Protein AF-A0A4V3M8E1-F1 (afdb_monomer_lite)

pLDDT: mean 87.23, std 12.19, range [49.19, 97.94]

Foldseek 3Di:
DEPPDPCPVVCCVVCVPDDDDYAPDPLRQQVCCQVVVDVDDDDDLQVNQCCCVVVVDPPDAAQDDDPTDDDDDDDDDPPVPVVVNVVVVVVVVPQDPVNVVVVCVVRGDDGDHDVVNVPPDDPVRVVVVVDPDPDD

Secondary structure (DSSP, 8-state):
-BTT-TTHHHHHHH-TTSPPP-BSSHHHHHHHHHTTS-S---S-HHHHHHHHHHTT--S--B----SSPPP-------GGGHHHHHHHHHHHHHS-HHHHHHHHHHH-PPP-B-HHHHT---HHHHHHHTS-----

Structure (mmCIF, N/CA/C/O backbone):
data_AF-A0A4V3M8E1-F1
#
_entry.id   AF-A0A4V3M8E1-F1
#
loop_
_atom_site.group_PDB
_atom_site.id
_atom_site.type_symbol
_atom_site.label_atom_id
_atom_site.label_alt_id
_atom_site.label_comp_id
_atom_site.label_asym_id
_atom_site.label_entity_id
_atom_site.label_seq_id
_atom_site.pdbx_PDB_ins_code
_atom_site.Cartn_x
_atom_site.Cartn_y
_atom_site.Cartn_z
_atom_site.occupancy
_atom_site.B_iso_or_equiv
_atom_site.auth_seq_id
_atom_site.auth_comp_id
_atom_site.auth_asym_id
_atom_site.auth_atom_id
_atom_site.pdbx_PDB_model_num
ATOM 1 N N . ILE A 1 1 ? -1.398 -0.425 -13.153 1.00 81.94 1 ILE A N 1
ATOM 2 C CA . ILE A 1 1 ? -2.249 -0.176 -11.968 1.00 81.94 1 ILE A CA 1
ATOM 3 C C . ILE A 1 1 ? -2.909 -1.482 -11.572 1.00 81.94 1 ILE A C 1
ATOM 5 O O . ILE A 1 1 ? -3.144 -2.314 -12.441 1.00 81.94 1 ILE A O 1
ATOM 9 N N . GLU A 1 2 ? -3.173 -1.673 -10.290 1.00 84.38 2 GLU A N 1
ATOM 10 C CA . GLU A 1 2 ? -3.976 -2.805 -9.826 1.00 84.38 2 GLU A CA 1
ATOM 11 C C . GLU A 1 2 ? -5.457 -2.585 -10.137 1.00 84.38 2 GLU A C 1
ATOM 13 O O . GLU A 1 2 ? -5.939 -1.447 -10.170 1.00 84.38 2 GLU A O 1
ATOM 18 N N . GLN A 1 3 ? -6.162 -3.680 -10.397 1.00 80.25 3 GLN A N 1
ATOM 19 C CA . GLN A 1 3 ? -7.601 -3.696 -10.575 1.00 80.25 3 GLN A CA 1
ATOM 20 C C . GLN A 1 3 ? -8.277 -3.205 -9.293 1.00 80.25 3 GLN A C 1
ATOM 22 O O . GLN A 1 3 ? -7.865 -3.554 -8.192 1.00 80.25 3 GLN A O 1
ATOM 27 N N . ASP A 1 4 ? -9.280 -2.339 -9.452 1.00 74.31 4 ASP A N 1
ATOM 28 C CA . ASP A 1 4 ? -10.062 -1.742 -8.359 1.00 74.31 4 ASP A CA 1
ATOM 29 C C . ASP A 1 4 ? -9.249 -0.962 -7.312 1.00 74.31 4 ASP A C 1
ATOM 31 O O . ASP A 1 4 ? -9.774 -0.526 -6.286 1.00 74.31 4 ASP A O 1
ATOM 35 N N . PHE A 1 5 ? -7.973 -0.698 -7.595 1.00 73.06 5 PHE A N 1
ATOM 36 C CA . PHE A 1 5 ? -7.132 0.080 -6.709 1.00 73.06 5 PHE A CA 1
ATOM 37 C C . PHE A 1 5 ? -7.465 1.570 -6.812 1.00 73.06 5 PHE A C 1
ATOM 39 O O . PHE A 1 5 ? -7.579 2.144 -7.903 1.00 73.06 5 PHE A O 1
ATOM 46 N N . LEU A 1 6 ? -7.599 2.207 -5.645 1.00 70.69 6 LEU A N 1
ATOM 47 C CA . LEU A 1 6 ? -8.139 3.562 -5.473 1.00 70.69 6 LEU A CA 1
ATOM 48 C C . LEU A 1 6 ? -7.414 4.630 -6.308 1.00 70.69 6 LEU A C 1
ATOM 50 O O . LEU A 1 6 ? -7.994 5.667 -6.638 1.00 70.69 6 LEU A O 1
ATOM 54 N N . THR A 1 7 ? -6.158 4.385 -6.685 1.00 75.81 7 THR A N 1
ATOM 55 C CA . THR A 1 7 ? -5.327 5.355 -7.404 1.00 75.81 7 THR A CA 1
ATOM 56 C C . THR A 1 7 ? -5.586 5.401 -8.909 1.00 75.81 7 THR A C 1
ATOM 58 O O . THR A 1 7 ? -5.143 6.346 -9.555 1.00 75.81 7 THR A O 1
ATOM 61 N N . GLY A 1 8 ? -6.333 4.461 -9.502 1.00 82.19 8 GLY A N 1
ATOM 62 C CA . GLY A 1 8 ? -6.551 4.402 -10.957 1.00 82.19 8 GLY A CA 1
ATOM 63 C C . GLY A 1 8 ? -6.989 5.738 -11.594 1.00 82.19 8 GLY A C 1
ATOM 64 O O . GLY A 1 8 ? -6.320 6.220 -12.519 1.00 82.19 8 GLY A O 1
ATOM 65 N N . PRO A 1 9 ? -8.063 6.388 -11.099 1.00 85.75 9 PRO A N 1
ATOM 66 C CA . PRO A 1 9 ? -8.482 7.712 -11.565 1.00 85.75 9 PRO A CA 1
ATOM 67 C C . PRO A 1 9 ? -7.432 8.809 -11.339 1.00 85.75 9 PRO A C 1
ATOM 69 O O . PRO A 1 9 ? -7.222 9.645 -12.218 1.00 85.75 9 PRO A O 1
ATOM 72 N N . GLN A 1 10 ? -6.737 8.791 -10.198 1.00 86.44 10 GLN A N 1
ATOM 73 C CA . GLN A 1 10 ? -5.710 9.783 -9.858 1.00 86.44 10 GLN A CA 1
ATOM 74 C C . GLN A 1 10 ? -4.493 9.668 -10.784 1.00 86.44 10 GLN A C 1
ATOM 76 O O . GLN A 1 10 ? -3.998 10.673 -11.288 1.00 86.44 10 GLN A O 1
ATOM 81 N N . VAL A 1 11 ? -4.062 8.440 -11.085 1.00 88.12 11 VAL A N 1
ATOM 82 C CA . VAL A 1 11 ? -2.989 8.156 -12.044 1.00 88.12 11 VAL A CA 1
ATOM 83 C C . VAL A 1 11 ? -3.384 8.641 -13.441 1.00 88.12 11 VAL A C 1
ATOM 85 O O . VAL A 1 11 ? -2.553 9.247 -14.113 1.00 88.12 11 VAL A O 1
ATOM 88 N N . ARG A 1 12 ? -4.641 8.439 -13.880 1.00 88.31 12 ARG A N 1
ATOM 89 C CA . ARG A 1 12 ? -5.117 8.950 -15.187 1.00 88.31 12 ARG A CA 1
ATOM 90 C C . ARG A 1 12 ? -5.061 10.468 -15.254 1.00 88.31 12 ARG A C 1
ATOM 92 O O . ARG A 1 12 ? -4.569 11.012 -16.235 1.00 88.31 12 ARG A O 1
ATOM 99 N N . ALA A 1 13 ? -5.546 11.137 -14.212 1.00 89.69 13 ALA A N 1
ATOM 100 C CA . ALA A 1 13 ? -5.532 12.593 -14.145 1.00 89.69 13 ALA A CA 1
ATOM 101 C C . ALA A 1 13 ? -4.098 13.147 -14.127 1.00 89.69 13 ALA A C 1
ATOM 103 O O . ALA A 1 13 ? -3.803 14.136 -14.794 1.00 89.69 13 ALA A O 1
ATOM 104 N N . ARG A 1 14 ? -3.189 12.492 -13.394 1.00 89.06 14 ARG A N 1
ATOM 105 C CA . ARG A 1 14 ? -1.800 12.938 -13.235 1.00 89.06 14 ARG A CA 1
ATOM 106 C C . ARG A 1 14 ? -0.920 12.649 -14.452 1.00 89.06 14 ARG A C 1
ATOM 108 O O . ARG A 1 14 ? -0.029 13.448 -14.758 1.00 89.06 14 ARG A O 1
ATOM 115 N N . PHE A 1 15 ? -1.154 11.526 -15.128 1.00 89.81 15 PHE A N 1
ATOM 116 C CA . PHE A 1 15 ? -0.383 11.051 -16.278 1.00 89.81 15 PHE A CA 1
ATOM 117 C C . PHE A 1 15 ? -1.309 10.726 -17.462 1.00 89.81 15 PHE A C 1
ATOM 119 O O . PHE A 1 15 ? -1.397 9.572 -17.881 1.00 89.81 15 PHE A O 1
ATOM 126 N N . PRO A 1 16 ? -1.978 11.727 -18.061 1.00 91.81 16 PRO A N 1
ATOM 127 C CA . PRO A 1 16 ? -2.994 11.496 -19.093 1.00 91.81 16 PRO A CA 1
ATOM 128 C C . PRO A 1 16 ? -2.433 10.894 -20.389 1.00 91.81 16 PRO A C 1
ATOM 130 O O . PRO A 1 16 ? -3.176 10.324 -21.180 1.00 91.81 16 PRO A O 1
ATOM 133 N N . ARG A 1 17 ? -1.117 11.014 -20.614 1.00 93.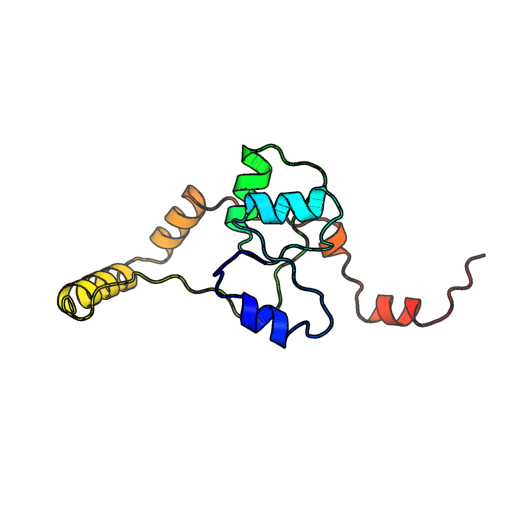31 17 ARG A N 1
ATOM 134 C CA . ARG A 1 17 ? -0.418 10.419 -21.764 1.00 93.31 17 ARG A CA 1
ATOM 135 C C . ARG A 1 17 ? 0.096 9.001 -21.502 1.00 93.31 17 ARG A C 1
ATOM 137 O O . ARG A 1 17 ? 0.575 8.363 -22.432 1.00 93.31 17 ARG A O 1
ATOM 144 N N . ALA A 1 18 ? 0.047 8.519 -20.259 1.00 91.19 18 ALA A N 1
ATOM 145 C CA . ALA A 1 18 ? 0.498 7.173 -19.934 1.00 91.19 18 ALA A CA 1
ATOM 146 C C . ALA A 1 18 ? -0.566 6.148 -20.341 1.00 91.19 18 ALA A C 1
ATOM 148 O O . ALA A 1 18 ? -1.748 6.292 -20.020 1.00 91.19 18 ALA A O 1
ATOM 149 N N . ARG A 1 19 ? -0.140 5.075 -21.009 1.00 92.06 19 ARG A N 1
ATOM 150 C CA . ARG A 1 19 ? -1.006 3.928 -21.291 1.00 92.06 19 ARG A CA 1
ATOM 151 C C . ARG A 1 19 ? -1.152 3.095 -20.021 1.00 92.06 19 ARG A C 1
ATOM 153 O O . ARG A 1 19 ? -0.166 2.599 -19.486 1.00 92.06 19 ARG A O 1
ATOM 160 N N . GLN A 1 20 ? -2.380 2.932 -19.539 1.00 89.81 20 GLN A N 1
ATOM 161 C CA . GLN A 1 20 ? -2.634 2.153 -18.330 1.00 89.81 20 GLN A CA 1
ATOM 162 C C . GLN A 1 20 ? -2.806 0.672 -18.650 1.00 89.81 20 GLN A C 1
ATOM 164 O O . GLN A 1 20 ? -3.672 0.295 -19.436 1.00 89.81 20 GLN A O 1
ATOM 169 N N . LEU A 1 21 ? -2.003 -0.158 -17.990 1.00 92.12 21 LEU A N 1
ATOM 170 C CA . LEU A 1 21 ? -2.218 -1.597 -17.891 1.00 92.12 21 LEU A CA 1
ATOM 171 C C . LEU A 1 21 ? -2.854 -1.922 -16.542 1.00 92.12 21 LEU A C 1
ATOM 173 O O . LEU A 1 21 ? -2.449 -1.358 -15.520 1.00 92.12 21 LEU A O 1
ATOM 177 N N . VAL A 1 22 ? -3.844 -2.811 -16.551 1.00 90.88 22 VAL A N 1
ATOM 178 C CA . VAL A 1 22 ? -4.536 -3.289 -15.350 1.00 90.88 22 VAL A CA 1
ATOM 179 C C . VAL A 1 22 ? -4.032 -4.693 -15.030 1.00 90.88 22 VAL A C 1
ATOM 181 O O . VAL A 1 22 ? -4.014 -5.550 -15.909 1.00 90.88 22 VAL A O 1
ATOM 184 N N . ALA A 1 23 ? -3.608 -4.908 -13.789 1.00 92.75 23 ALA A N 1
ATOM 185 C CA . ALA A 1 23 ? -3.208 -6.207 -13.251 1.00 92.75 23 ALA A CA 1
ATOM 186 C C . ALA A 1 23 ? -4.171 -6.629 -12.134 1.00 92.75 23 ALA A C 1
ATOM 188 O O . ALA A 1 23 ? -4.741 -5.762 -11.478 1.00 92.75 23 ALA A O 1
ATOM 189 N N . SER A 1 24 ? -4.337 -7.930 -11.896 1.00 92.69 24 SER A N 1
ATOM 190 C CA . SER A 1 24 ? -5.261 -8.457 -10.877 1.00 92.69 24 SER A CA 1
ATOM 191 C C . SER A 1 24 ? -4.860 -8.124 -9.438 1.00 92.69 24 SER A C 1
ATOM 193 O O . SER A 1 24 ? -5.720 -8.034 -8.571 1.00 92.69 24 SER A O 1
ATOM 195 N N . ASP A 1 25 ? -3.562 -7.958 -9.184 1.00 93.38 25 ASP A N 1
ATOM 196 C CA . ASP A 1 25 ? -2.974 -7.768 -7.857 1.00 93.38 25 ASP A CA 1
ATOM 197 C C . ASP A 1 25 ? -1.560 -7.166 -7.969 1.00 93.38 25 ASP A C 1
ATOM 199 O O . ASP A 1 25 ? -1.002 -7.039 -9.068 1.00 93.38 25 ASP A O 1
ATOM 203 N N . THR A 1 26 ? -0.971 -6.791 -6.827 1.00 94.56 26 THR A N 1
ATOM 204 C CA . THR A 1 26 ? 0.371 -6.194 -6.757 1.00 94.56 26 THR A CA 1
ATOM 205 C C . THR A 1 26 ? 1.449 -7.084 -7.371 1.00 94.56 26 THR A C 1
ATOM 207 O O . THR A 1 26 ? 2.320 -6.583 -8.081 1.00 94.56 26 THR A O 1
ATOM 210 N N . LEU A 1 27 ? 1.409 -8.400 -7.132 1.00 96.19 27 LEU A N 1
ATOM 211 C CA . LEU A 1 27 ? 2.435 -9.318 -7.634 1.00 96.19 27 LEU A CA 1
ATOM 212 C C . LEU A 1 27 ? 2.401 -9.384 -9.164 1.00 96.19 27 LEU A C 1
ATOM 214 O O . LEU A 1 27 ? 3.433 -9.255 -9.818 1.00 96.19 27 LEU A O 1
ATOM 218 N N . SER A 1 28 ? 1.206 -9.503 -9.733 1.00 96.50 28 SER A N 1
ATOM 219 C CA . SER A 1 28 ? 0.978 -9.479 -11.175 1.00 96.50 28 SER A CA 1
ATOM 220 C C . SER A 1 28 ? 1.400 -8.141 -11.786 1.00 96.50 28 SER A C 1
ATOM 222 O O . SER A 1 28 ? 1.989 -8.110 -12.865 1.00 96.50 28 SER A O 1
ATOM 224 N N . ALA A 1 29 ? 1.163 -7.023 -11.090 1.00 95.81 29 ALA A N 1
ATOM 225 C CA . ALA A 1 29 ? 1.603 -5.704 -11.538 1.00 95.81 29 ALA A CA 1
ATOM 226 C C . ALA A 1 29 ? 3.135 -5.567 -11.555 1.00 95.81 29 ALA A C 1
ATOM 228 O O . ALA A 1 29 ? 3.682 -5.015 -12.509 1.00 95.81 29 ALA A O 1
ATOM 229 N N . LEU A 1 30 ? 3.822 -6.090 -10.534 1.00 96.56 30 LEU A N 1
ATOM 230 C CA . LEU A 1 30 ? 5.286 -6.147 -10.488 1.00 96.56 30 LEU A CA 1
ATOM 231 C C . LEU A 1 30 ? 5.840 -7.038 -11.606 1.00 96.56 30 LEU A C 1
ATOM 233 O O . LEU A 1 30 ? 6.804 -6.652 -12.262 1.00 96.56 30 LEU A O 1
ATOM 237 N N . GLN A 1 31 ? 5.202 -8.179 -11.884 1.00 97.12 31 GLN A N 1
ATOM 238 C CA . GLN A 1 31 ? 5.624 -9.076 -12.961 1.00 97.12 31 GLN A CA 1
ATOM 239 C C . GLN A 1 31 ? 5.528 -8.418 -14.342 1.00 97.12 31 GLN A C 1
ATOM 241 O O . GLN A 1 31 ? 6.407 -8.615 -15.171 1.00 97.12 31 GLN A O 1
ATOM 246 N N . LEU A 1 32 ? 4.510 -7.586 -14.593 1.00 96.62 32 LEU A N 1
ATOM 247 C CA . LEU A 1 32 ? 4.429 -6.824 -15.845 1.00 96.62 32 LEU A CA 1
ATOM 248 C C . LEU A 1 32 ? 5.622 -5.879 -16.040 1.00 96.62 32 LEU A C 1
ATOM 250 O O . LEU A 1 32 ? 6.000 -5.639 -17.184 1.00 9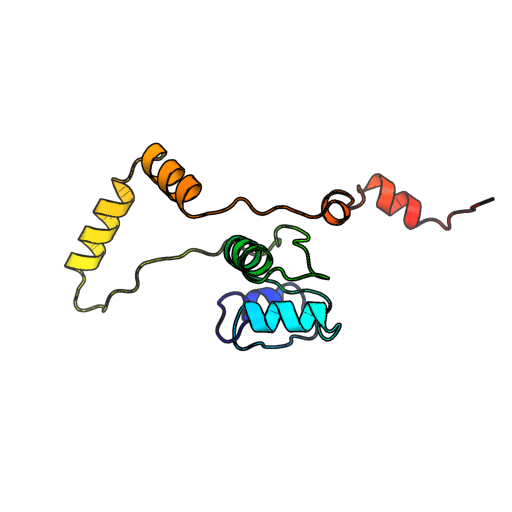6.62 32 LEU A O 1
ATOM 254 N N . VAL A 1 33 ? 6.193 -5.343 -14.957 1.00 96.00 33 VAL A N 1
ATOM 255 C CA . VAL A 1 33 ? 7.404 -4.510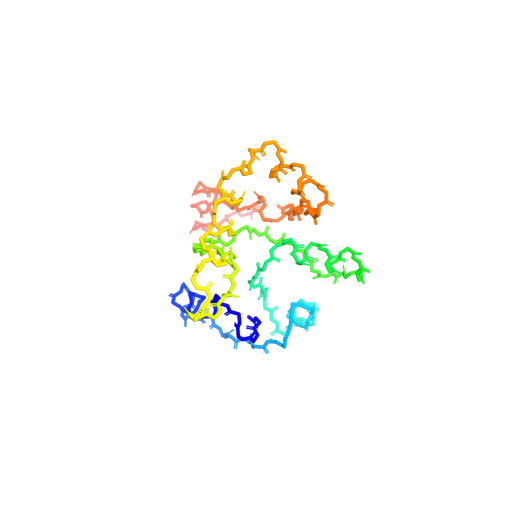 -15.028 1.00 96.00 33 VAL A CA 1
ATOM 256 C C . VAL A 1 33 ? 8.635 -5.368 -15.299 1.00 96.00 33 VAL A C 1
ATOM 258 O O . VAL A 1 33 ? 9.422 -5.034 -16.171 1.00 96.00 33 VAL A O 1
ATOM 261 N N . ILE A 1 34 ? 8.766 -6.500 -14.604 1.00 95.69 34 ILE A N 1
ATOM 262 C CA . ILE A 1 34 ? 9.872 -7.452 -14.802 1.00 95.69 34 ILE A CA 1
ATOM 263 C C . ILE A 1 34 ? 9.896 -8.000 -16.240 1.00 95.69 34 ILE A C 1
ATOM 265 O O . ILE A 1 34 ? 10.966 -8.195 -16.805 1.00 95.69 34 ILE A O 1
ATOM 269 N N . ASP A 1 35 ? 8.725 -8.233 -16.834 1.00 95.81 35 ASP A N 1
ATOM 270 C CA . ASP A 1 35 ? 8.561 -8.754 -18.197 1.00 95.81 35 ASP A CA 1
ATOM 271 C C . ASP A 1 35 ? 8.687 -7.674 -19.298 1.00 95.81 35 ASP A C 1
ATOM 273 O O . ASP A 1 35 ? 8.328 -7.945 -20.447 1.00 95.81 35 ASP A O 1
ATOM 277 N N . ASP A 1 36 ? 9.080 -6.438 -18.966 1.00 93.56 36 ASP A N 1
ATOM 278 C CA . ASP A 1 36 ? 9.124 -5.283 -19.884 1.00 93.56 36 ASP A CA 1
ATOM 279 C C . ASP A 1 36 ? 7.775 -4.954 -20.567 1.00 93.56 36 ASP A C 1
ATOM 281 O O . ASP A 1 36 ? 7.702 -4.287 -21.603 1.00 93.56 36 ASP A O 1
ATOM 285 N N . LYS A 1 37 ? 6.650 -5.397 -19.990 1.00 95.44 37 LYS A N 1
ATOM 286 C CA . LYS A 1 37 ? 5.297 -5.078 -20.487 1.00 95.44 37 LYS A CA 1
ATOM 287 C C . LYS A 1 37 ? 4.807 -3.723 -19.977 1.00 95.44 37 LYS A C 1
ATOM 289 O O . LYS A 1 37 ? 3.933 -3.116 -20.605 1.00 95.44 37 LYS A O 1
ATOM 294 N N . ALA A 1 38 ? 5.332 -3.269 -18.840 1.00 95.38 38 ALA A N 1
ATOM 295 C CA . ALA A 1 38 ? 5.041 -1.985 -18.216 1.00 95.38 38 ALA A CA 1
ATOM 296 C C . ALA A 1 38 ? 6.336 -1.285 -17.781 1.00 95.38 38 ALA A C 1
ATOM 298 O O . ALA A 1 38 ? 7.179 -1.900 -17.146 1.00 95.38 38 ALA A O 1
ATOM 299 N N . ASP A 1 39 ? 6.451 0.021 -18.026 1.00 92.06 39 ASP A N 1
ATOM 300 C CA . ASP A 1 39 ? 7.647 0.781 -17.626 1.00 92.06 39 ASP A CA 1
ATOM 301 C C . ASP A 1 39 ? 7.712 1.029 -16.108 1.00 92.06 39 ASP A C 1
ATOM 303 O O . ASP A 1 39 ? 8.781 1.175 -15.520 1.00 92.06 39 ASP A O 1
ATOM 307 N N . VAL A 1 40 ? 6.547 1.146 -15.461 1.00 92.94 40 VAL A N 1
ATOM 308 C CA . VAL A 1 40 ? 6.435 1.440 -14.030 1.00 92.94 40 VAL A CA 1
ATOM 309 C C . VAL A 1 40 ? 5.133 0.899 -13.451 1.00 92.94 40 VAL A C 1
ATOM 311 O O . VAL A 1 40 ? 4.073 0.923 -14.085 1.00 92.94 40 VAL A O 1
ATOM 314 N N . TYR A 1 41 ? 5.203 0.480 -12.193 1.00 93.44 41 TYR A N 1
ATOM 315 C CA . TYR A 1 41 ? 4.050 0.189 -11.356 1.00 93.44 41 TYR A CA 1
ATOM 316 C C . TYR A 1 41 ? 3.902 1.275 -10.277 1.00 93.44 41 TYR A C 1
ATOM 318 O O . TYR A 1 41 ? 4.872 1.673 -9.635 1.00 93.44 41 TYR A O 1
ATOM 326 N N . ILE A 1 42 ? 2.674 1.773 -10.104 1.00 92.06 42 ILE A N 1
ATOM 327 C CA . ILE A 1 42 ? 2.296 2.729 -9.058 1.00 92.06 42 ILE A CA 1
ATOM 328 C C . ILE A 1 42 ? 1.336 2.016 -8.108 1.00 92.06 42 ILE A C 1
ATOM 330 O O . ILE A 1 42 ? 0.252 1.610 -8.536 1.00 92.06 42 ILE A O 1
ATOM 334 N N . GLY A 1 43 ? 1.726 1.915 -6.839 1.00 90.62 43 GLY A N 1
ATOM 335 C CA . GLY A 1 43 ? 0.900 1.385 -5.758 1.00 90.62 43 GLY A CA 1
ATOM 336 C C . GLY A 1 43 ? 1.626 1.408 -4.414 1.00 90.62 43 GLY A C 1
ATOM 337 O O . GLY A 1 43 ? 2.503 2.249 -4.193 1.00 90.62 43 GLY A O 1
ATOM 338 N N . ASN A 1 44 ? 1.254 0.509 -3.504 1.00 91.31 44 ASN A N 1
ATOM 339 C CA . ASN A 1 44 ? 1.706 0.571 -2.117 1.00 91.31 44 ASN A CA 1
ATOM 340 C C . ASN A 1 44 ? 3.165 0.100 -1.957 1.00 91.31 44 ASN A C 1
ATOM 342 O O . ASN A 1 44 ? 3.491 -1.069 -2.167 1.00 91.31 44 ASN A O 1
ATOM 346 N N . ALA A 1 45 ? 4.046 1.006 -1.522 1.00 92.31 45 ALA A N 1
ATOM 347 C CA . ALA A 1 45 ? 5.475 0.722 -1.388 1.00 92.31 45 ALA A CA 1
ATOM 348 C C . ALA A 1 45 ? 5.801 -0.346 -0.330 1.00 92.31 45 ALA A C 1
ATOM 350 O O . ALA A 1 45 ? 6.756 -1.097 -0.514 1.00 92.31 45 ALA A O 1
ATOM 351 N N . PHE A 1 46 ? 5.024 -0.447 0.754 1.00 93.56 46 PHE A N 1
ATOM 352 C CA . PHE A 1 46 ? 5.239 -1.471 1.781 1.00 93.56 46 PHE A CA 1
ATOM 353 C C . PHE A 1 46 ? 4.869 -2.863 1.268 1.00 93.56 46 PHE A C 1
ATOM 355 O O . PHE A 1 46 ? 5.642 -3.800 1.451 1.00 93.56 46 PHE A O 1
ATOM 362 N N . VAL A 1 47 ? 3.741 -2.986 0.560 1.00 93.56 47 VAL A N 1
ATOM 363 C CA . VAL A 1 47 ? 3.326 -4.256 -0.063 1.00 93.56 47 VAL A CA 1
ATOM 364 C C . VAL A 1 47 ? 4.339 -4.683 -1.124 1.00 93.56 47 VAL A C 1
ATOM 366 O O . VAL A 1 47 ? 4.775 -5.830 -1.134 1.00 93.56 47 VAL A O 1
ATOM 369 N N . ALA A 1 48 ? 4.784 -3.753 -1.973 1.00 94.75 48 ALA A N 1
ATOM 370 C CA . ALA A 1 48 ? 5.819 -4.041 -2.960 1.00 94.75 48 ALA A CA 1
ATOM 371 C C . ALA A 1 48 ? 7.149 -4.458 -2.303 1.00 94.75 48 ALA A C 1
ATOM 373 O O . ALA A 1 48 ? 7.780 -5.402 -2.767 1.00 94.75 48 ALA A O 1
ATOM 374 N N . THR A 1 49 ? 7.558 -3.800 -1.209 1.00 95.38 49 THR A N 1
ATOM 375 C CA . THR A 1 49 ? 8.775 -4.158 -0.453 1.00 95.38 49 THR A CA 1
ATOM 376 C C . THR A 1 49 ? 8.699 -5.586 0.076 1.00 95.38 49 THR A C 1
ATOM 378 O O . THR A 1 49 ? 9.649 -6.349 -0.095 1.00 95.38 49 THR A O 1
ATOM 381 N N . GLU A 1 50 ? 7.570 -5.955 0.686 1.00 95.00 50 GLU A N 1
ATOM 382 C CA . GLU A 1 50 ? 7.350 -7.311 1.189 1.00 95.00 50 GLU A CA 1
ATOM 383 C C . GLU A 1 50 ? 7.420 -8.328 0.049 1.00 95.00 50 GLU A C 1
ATOM 385 O O . GLU A 1 50 ? 8.214 -9.262 0.133 1.00 95.00 50 GLU A O 1
ATOM 390 N N . LEU A 1 51 ? 6.678 -8.114 -1.044 1.00 95.94 51 LEU A N 1
ATOM 391 C CA . LEU A 1 51 ? 6.596 -9.081 -2.140 1.00 95.94 51 LEU A CA 1
ATOM 392 C C . LEU A 1 51 ? 7.926 -9.253 -2.872 1.00 95.94 51 LEU A C 1
ATOM 394 O O . LEU A 1 51 ? 8.296 -10.377 -3.213 1.00 95.94 51 LEU A O 1
ATOM 398 N N . ILE A 1 52 ? 8.666 -8.162 -3.098 1.00 95.38 52 ILE A N 1
ATOM 399 C CA . ILE A 1 52 ? 10.003 -8.224 -3.700 1.00 95.38 52 ILE A CA 1
ATOM 400 C C . ILE A 1 52 ? 10.921 -9.091 -2.832 1.00 95.38 52 ILE A C 1
ATOM 402 O O . ILE A 1 52 ? 11.608 -9.971 -3.356 1.00 95.38 52 ILE A O 1
ATOM 406 N N . ALA A 1 53 ? 10.895 -8.895 -1.511 1.00 94.44 53 ALA A N 1
ATOM 407 C CA . ALA A 1 53 ? 11.729 -9.648 -0.584 1.00 94.44 53 ALA A CA 1
ATOM 408 C C . ALA A 1 53 ? 11.287 -11.118 -0.451 1.00 94.44 53 ALA A C 1
ATOM 410 O O . ALA A 1 53 ? 12.102 -12.028 -0.622 1.00 94.44 53 ALA A O 1
ATOM 411 N N . SER A 1 54 ? 10.005 -11.374 -0.178 1.00 95.31 54 SER A N 1
ATOM 412 C CA . SER A 1 54 ? 9.488 -12.713 0.130 1.00 95.31 54 SER A CA 1
ATOM 413 C C . SER A 1 54 ? 9.418 -13.626 -1.090 1.00 95.31 54 SER A C 1
ATOM 415 O O . SER A 1 54 ? 9.631 -14.835 -0.967 1.00 95.31 54 SER A O 1
ATOM 417 N N . ARG A 1 55 ? 9.186 -13.065 -2.284 1.00 96.75 55 ARG A N 1
ATOM 418 C CA . ARG A 1 55 ? 9.219 -13.801 -3.560 1.00 96.75 55 ARG A CA 1
ATOM 419 C C . ARG A 1 55 ? 10.579 -13.757 -4.252 1.00 96.75 55 ARG A C 1
ATOM 421 O O . ARG A 1 55 ? 10.733 -14.401 -5.286 1.00 96.75 55 ARG A O 1
ATOM 428 N N . ARG A 1 56 ? 11.566 -13.055 -3.677 1.00 96.06 56 ARG A N 1
ATOM 429 C CA . ARG A 1 56 ? 12.917 -12.867 -4.241 1.00 96.06 56 ARG A CA 1
ATOM 430 C C . ARG A 1 56 ? 12.873 -12.359 -5.685 1.00 96.06 56 ARG A C 1
ATOM 432 O O . ARG A 1 56 ? 13.599 -12.859 -6.546 1.00 96.06 56 ARG A O 1
ATOM 439 N N . LEU A 1 57 ? 11.993 -11.395 -5.947 1.00 95.94 57 LEU A N 1
ATOM 440 C CA . LEU A 1 57 ? 11.841 -10.819 -7.280 1.00 95.94 57 LEU A CA 1
ATOM 441 C C . LEU A 1 57 ? 13.125 -10.084 -7.670 1.00 95.94 57 LEU A C 1
ATOM 443 O O . LEU A 1 57 ? 13.715 -9.367 -6.863 1.00 95.94 57 LEU A O 1
ATOM 447 N N . GLN A 1 58 ? 13.548 -10.265 -8.917 1.00 93.94 58 GLN A N 1
ATOM 448 C CA . GLN A 1 58 ? 14.699 -9.585 -9.510 1.00 93.94 58 GLN A CA 1
ATOM 449 C C . GLN A 1 58 ? 14.237 -8.759 -10.710 1.00 93.94 58 GLN A C 1
ATOM 451 O O . GLN A 1 58 ? 13.153 -8.987 -11.238 1.00 93.94 58 GLN A O 1
ATOM 456 N N . GLY A 1 59 ? 15.048 -7.788 -11.135 1.00 90.38 59 GLY A N 1
ATOM 457 C CA . GLY A 1 59 ? 14.709 -6.920 -12.270 1.00 90.38 59 GLY A CA 1
ATOM 458 C C . GLY A 1 59 ? 13.682 -5.827 -11.952 1.00 90.38 59 GLY A C 1
ATOM 459 O O . GLY A 1 59 ? 13.309 -5.070 -12.836 1.00 90.38 59 GLY A O 1
ATOM 460 N N . VAL A 1 60 ? 13.259 -5.693 -10.692 1.00 93.69 60 VAL A N 1
ATOM 461 C CA . VAL A 1 60 ? 12.385 -4.611 -10.228 1.00 93.69 60 VAL A CA 1
ATOM 462 C C . VAL A 1 60 ? 12.926 -4.017 -8.933 1.00 93.69 60 VAL A C 1
ATOM 464 O O . VAL A 1 60 ? 13.466 -4.722 -8.082 1.00 93.69 60 VAL A O 1
ATOM 467 N N . ALA A 1 61 ? 12.782 -2.706 -8.781 1.00 92.94 61 ALA A N 1
ATOM 468 C CA . ALA A 1 61 ? 13.143 -1.992 -7.568 1.00 92.94 61 ALA A CA 1
ATOM 469 C C . ALA A 1 61 ? 12.183 -0.826 -7.342 1.00 92.94 61 ALA A C 1
ATOM 471 O O . ALA A 1 61 ? 11.563 -0.305 -8.272 1.00 92.94 61 ALA A O 1
ATOM 472 N N . LEU A 1 62 ? 12.090 -0.380 -6.093 1.00 93.81 62 LEU A N 1
ATOM 473 C CA . LEU A 1 62 ? 11.370 0.840 -5.775 1.00 93.81 62 LEU A CA 1
ATOM 474 C C . LEU A 1 62 ? 12.123 2.042 -6.343 1.00 93.81 62 LEU A C 1
ATOM 476 O O . LEU A 1 62 ? 13.293 2.270 -6.034 1.00 93.81 62 LEU A O 1
ATOM 480 N N . LEU A 1 63 ? 11.440 2.829 -7.170 1.00 91.50 63 LEU A N 1
ATOM 481 C CA . LEU A 1 63 ? 11.991 4.068 -7.701 1.00 91.50 63 LEU A CA 1
ATOM 482 C C . LEU A 1 63 ? 11.855 5.156 -6.640 1.00 91.50 63 LEU A C 1
ATOM 484 O O . LEU A 1 63 ? 12.754 5.364 -5.839 1.00 91.50 63 LEU A O 1
ATOM 488 N N . ARG A 1 64 ? 10.703 5.812 -6.566 1.00 89.06 64 ARG A N 1
ATOM 489 C CA . ARG A 1 64 ? 10.483 6.947 -5.669 1.00 89.06 64 ARG A CA 1
ATOM 490 C C . ARG A 1 64 ? 9.056 6.955 -5.131 1.00 89.06 64 ARG A C 1
ATOM 492 O O . ARG A 1 64 ? 8.180 6.362 -5.766 1.00 89.06 64 ARG A O 1
ATOM 499 N N . PRO A 1 65 ? 8.789 7.698 -4.046 1.00 88.88 65 PRO A N 1
ATOM 500 C CA . PRO A 1 65 ? 7.427 8.053 -3.682 1.00 88.88 65 PRO A CA 1
ATOM 501 C C . PRO A 1 65 ? 6.712 8.741 -4.852 1.00 88.88 65 PRO A C 1
ATOM 503 O O . PRO A 1 65 ? 7.288 9.587 -5.547 1.00 88.88 65 PRO A O 1
ATOM 506 N N . SER A 1 66 ? 5.454 8.369 -5.088 1.00 86.12 66 SER A N 1
ATOM 507 C CA . SER A 1 66 ? 4.616 9.081 -6.054 1.00 86.12 66 SER A CA 1
ATOM 508 C C . SER A 1 66 ? 4.255 10.471 -5.523 1.00 86.12 66 SER A C 1
ATOM 510 O O . SER A 1 66 ? 4.207 10.681 -4.314 1.00 86.12 66 SER A O 1
ATOM 512 N N . ASP A 1 67 ? 3.961 11.407 -6.421 1.00 85.38 67 ASP A N 1
ATOM 513 C CA . ASP A 1 67 ? 3.396 12.719 -6.085 1.00 85.38 67 ASP A CA 1
ATOM 514 C C . ASP A 1 67 ? 1.858 12.700 -6.022 1.00 85.38 67 ASP A C 1
ATOM 516 O O . ASP A 1 67 ? 1.217 13.752 -6.010 1.00 85.38 67 ASP A O 1
ATOM 520 N N . LEU A 1 68 ? 1.256 11.507 -6.003 1.00 85.81 68 LEU A N 1
ATOM 521 C CA . LEU A 1 68 ? -0.177 11.342 -5.806 1.00 85.81 68 LEU A CA 1
ATOM 522 C C . LEU A 1 68 ? -0.544 11.587 -4.335 1.00 85.81 68 LEU A C 1
ATOM 524 O O . LEU A 1 68 ? 0.289 11.376 -3.447 1.00 85.81 68 LEU A O 1
ATOM 528 N N . PRO A 1 69 ? -1.790 12.012 -4.055 1.00 82.25 69 PRO A N 1
ATOM 529 C CA . PRO A 1 69 ? -2.271 12.140 -2.688 1.00 82.25 69 PRO A CA 1
ATOM 530 C C . PRO A 1 69 ? -2.077 10.837 -1.900 1.00 82.25 69 PRO A C 1
ATOM 532 O O . PRO A 1 69 ? -2.278 9.758 -2.461 1.00 82.25 69 PRO A O 1
ATOM 535 N N . PRO A 1 70 ? -1.724 10.916 -0.606 1.00 77.94 70 PRO A N 1
ATOM 536 C CA . PRO A 1 70 ? -1.508 9.728 0.202 1.00 77.94 70 PRO A CA 1
ATOM 537 C C . PRO A 1 70 ? -2.795 8.913 0.330 1.00 77.94 70 PRO A C 1
ATOM 539 O O . PRO A 1 70 ? -3.884 9.450 0.556 1.00 77.94 70 PRO A O 1
ATOM 542 N N . GLU A 1 71 ? -2.645 7.598 0.227 1.00 77.94 71 GLU A N 1
ATOM 543 C CA . GLU A 1 71 ? -3.715 6.647 0.494 1.00 77.94 71 GLU A CA 1
ATOM 544 C C . GLU A 1 71 ? -4.050 6.651 1.989 1.00 77.94 71 GLU A C 1
ATOM 546 O O . GLU A 1 71 ? -3.162 6.655 2.845 1.00 77.94 71 GLU A O 1
ATOM 551 N N . ARG A 1 72 ? -5.345 6.648 2.316 1.00 82.62 72 ARG A N 1
ATOM 552 C CA . ARG A 1 72 ? -5.823 6.531 3.696 1.00 82.62 72 ARG A CA 1
ATOM 553 C C . ARG A 1 72 ? -6.687 5.289 3.834 1.00 82.62 72 ARG A C 1
ATOM 555 O O . ARG A 1 72 ? -7.715 5.176 3.168 1.00 82.62 72 ARG A O 1
ATOM 562 N N . LEU A 1 73 ? -6.274 4.388 4.718 1.00 85.31 73 LEU A N 1
ATOM 563 C CA . LEU A 1 73 ? -7.022 3.185 5.065 1.00 85.31 73 LEU A CA 1
ATOM 564 C C . LEU A 1 73 ? -7.918 3.458 6.272 1.00 85.31 73 LEU A C 1
ATOM 566 O O . LEU A 1 73 ? -7.497 4.099 7.232 1.00 85.31 73 LEU A O 1
ATOM 570 N N . HIS A 1 74 ? -9.144 2.949 6.209 1.00 89.94 74 HIS A N 1
ATOM 571 C CA . HIS A 1 74 ? -10.146 3.074 7.264 1.00 89.94 74 HIS A CA 1
ATOM 572 C C . HIS A 1 74 ? -10.871 1.740 7.428 1.00 89.94 74 HIS A C 1
ATOM 574 O O . HIS A 1 74 ? -10.915 0.931 6.497 1.00 89.94 74 HIS A O 1
ATOM 580 N N . PHE A 1 75 ? -11.481 1.524 8.590 1.00 92.88 75 PHE A N 1
ATOM 581 C CA . PHE A 1 75 ? -12.397 0.405 8.769 1.00 92.88 75 PHE A CA 1
ATOM 582 C C . PHE A 1 75 ? -13.725 0.695 8.061 1.00 92.88 75 PHE A C 1
ATOM 584 O O . PHE A 1 75 ? -14.338 1.737 8.276 1.00 92.88 75 PHE A O 1
ATOM 591 N N . GLY A 1 76 ? -14.178 -0.239 7.224 1.00 93.94 76 GLY A N 1
ATOM 592 C CA . GLY A 1 76 ? -15.516 -0.202 6.636 1.00 93.94 76 GLY A CA 1
ATOM 593 C C . GLY A 1 76 ? -16.525 -0.880 7.559 1.00 93.94 76 GLY A C 1
ATOM 594 O O . GLY A 1 76 ? -16.374 -2.062 7.865 1.00 93.94 76 GLY A O 1
ATOM 595 N N . ILE A 1 77 ? -17.555 -0.152 7.993 1.00 95.31 77 ILE A N 1
ATOM 596 C CA . ILE A 1 77 ? -18.595 -0.646 8.906 1.00 95.31 77 ILE A CA 1
ATOM 597 C C . ILE A 1 77 ? -19.976 -0.448 8.257 1.00 95.31 77 ILE A C 1
ATOM 599 O O . ILE A 1 77 ? -20.209 0.601 7.657 1.00 95.31 77 ILE A O 1
ATOM 603 N N . PRO A 1 78 ? -20.913 -1.416 8.353 1.00 96.75 78 PRO A N 1
ATOM 604 C CA . PRO A 1 78 ? -22.280 -1.211 7.881 1.00 96.75 78 PRO A CA 1
ATOM 605 C C . PRO A 1 78 ? -22.947 -0.026 8.586 1.00 96.75 78 PRO A C 1
ATOM 607 O O . PRO A 1 78 ? -22.868 0.076 9.809 1.00 96.75 78 PRO A O 1
ATOM 610 N N . ASN A 1 79 ? -23.693 0.796 7.843 1.00 94.00 79 ASN A N 1
ATOM 611 C CA . ASN A 1 79 ? -24.361 1.994 8.379 1.00 94.00 79 ASN A CA 1
ATOM 612 C C . ASN A 1 79 ? -25.264 1.707 9.593 1.00 94.00 79 ASN A C 1
ATOM 614 O O . ASN A 1 79 ? -25.426 2.549 10.468 1.00 94.00 79 ASN A O 1
ATOM 618 N N . SER A 1 80 ? -25.836 0.502 9.685 1.00 97.44 80 SER A N 1
ATOM 619 C CA . SER A 1 80 ? -26.677 0.090 10.816 1.00 97.44 80 SER A CA 1
ATOM 620 C C . SER A 1 80 ? -25.904 -0.160 12.121 1.00 97.44 80 SER A C 1
ATOM 622 O O . SER A 1 80 ? -26.523 -0.439 13.144 1.00 97.44 80 SER A O 1
ATOM 624 N N . LYS A 1 81 ? -24.566 -0.111 12.105 1.00 97.44 81 LYS A N 1
ATOM 625 C CA . LYS A 1 81 ? -23.688 -0.387 13.254 1.00 97.44 81 LYS A CA 1
ATOM 626 C C . LYS A 1 81 ? -22.905 0.852 13.698 1.00 97.44 81 LYS A C 1
ATOM 628 O O . LYS A 1 81 ? -21.744 0.741 14.082 1.00 97.44 81 LYS A O 1
ATOM 633 N N . GLN A 1 82 ? -23.549 2.016 13.688 1.00 96.50 82 GLN A N 1
ATOM 634 C CA . GLN A 1 82 ? -22.932 3.288 14.078 1.00 96.50 82 GLN A CA 1
ATOM 635 C C . GLN A 1 82 ? -22.186 3.248 15.432 1.00 96.50 82 GLN A C 1
ATOM 637 O O . GLN A 1 82 ? -21.037 3.688 15.468 1.00 96.50 82 GLN A O 1
ATOM 642 N N . PRO A 1 83 ? -22.718 2.632 16.511 1.00 97.31 83 PRO A N 1
ATOM 643 C CA . PRO A 1 83 ? -21.989 2.567 17.783 1.00 97.31 83 PRO A CA 1
ATOM 644 C C . PRO A 1 83 ? -20.641 1.827 17.701 1.00 97.31 83 PRO A C 1
ATOM 646 O O . PRO A 1 83 ? -19.722 2.123 18.458 1.00 97.31 83 PRO A O 1
ATOM 649 N N . LEU A 1 84 ? -20.497 0.866 16.778 1.00 97.69 84 LEU A N 1
ATOM 650 C CA . LEU A 1 84 ? -19.226 0.171 16.557 1.00 97.69 84 LEU A CA 1
ATOM 651 C C . LEU A 1 84 ? -18.210 1.074 15.853 1.00 97.69 84 LEU A C 1
ATOM 653 O O . LEU A 1 84 ? -17.033 1.032 16.199 1.00 97.69 84 LEU A O 1
ATOM 657 N N . ALA A 1 85 ? -18.657 1.874 14.881 1.00 96.94 85 ALA A N 1
ATOM 658 C CA . ALA A 1 85 ? -17.792 2.840 14.210 1.00 96.94 85 ALA A CA 1
ATOM 659 C C . ALA A 1 85 ? -17.230 3.848 15.225 1.00 96.94 85 ALA A C 1
ATOM 661 O O . ALA A 1 85 ? -16.019 4.019 15.307 1.00 96.94 85 ALA A O 1
ATOM 662 N N . GLU A 1 86 ? -18.089 4.396 16.087 1.00 96.88 86 GLU A N 1
ATOM 663 C CA . GLU A 1 86 ? -17.684 5.334 17.143 1.00 96.88 86 GLU A CA 1
ATOM 664 C C . GLU A 1 86 ? -16.707 4.708 18.144 1.00 96.88 86 GLU A C 1
ATOM 666 O O . GLU A 1 86 ? -15.703 5.322 18.505 1.00 96.88 86 GLU A O 1
ATOM 671 N N . ALA A 1 87 ? -16.953 3.464 18.566 1.00 97.62 87 ALA A N 1
ATOM 672 C CA . ALA A 1 87 ? -16.045 2.756 19.463 1.00 97.62 87 ALA A CA 1
ATOM 673 C C . ALA A 1 87 ? -14.664 2.511 18.826 1.00 97.62 87 ALA A C 1
ATOM 675 O O . ALA A 1 87 ? -13.641 2.665 19.499 1.00 97.62 87 ALA A O 1
ATOM 676 N N . LEU A 1 88 ? -14.620 2.151 17.537 1.00 97.06 88 LEU A N 1
ATOM 677 C CA . LEU A 1 88 ? -13.367 1.982 16.797 1.00 97.06 88 LEU A CA 1
ATOM 678 C C . LEU A 1 88 ? -12.626 3.311 16.638 1.00 97.06 88 LEU A C 1
ATOM 680 O O . LEU A 1 88 ? -11.420 3.351 16.878 1.00 97.06 88 LEU A O 1
ATOM 684 N N . ASP A 1 89 ? -13.327 4.394 16.307 1.00 96.31 89 ASP A N 1
ATOM 685 C CA . ASP A 1 89 ? -12.730 5.725 16.170 1.00 96.31 89 ASP A CA 1
ATOM 686 C C . ASP A 1 89 ? -12.147 6.222 17.497 1.00 96.31 89 ASP A C 1
ATOM 688 O O . ASP A 1 89 ? -11.013 6.706 17.530 1.00 96.31 89 ASP A O 1
ATOM 692 N N . LEU A 1 90 ? -12.860 6.031 18.612 1.00 97.44 90 LEU A N 1
ATOM 693 C CA . LEU A 1 90 ? -12.357 6.357 19.950 1.00 97.44 90 LEU A CA 1
ATOM 694 C C . LEU A 1 90 ? -11.103 5.549 20.300 1.00 97.44 90 LEU A C 1
ATOM 696 O O . LEU A 1 90 ? -10.120 6.113 20.786 1.00 97.44 90 LEU A O 1
ATOM 700 N N . ALA A 1 91 ? -11.099 4.243 20.024 1.00 96.31 91 ALA A N 1
ATOM 701 C C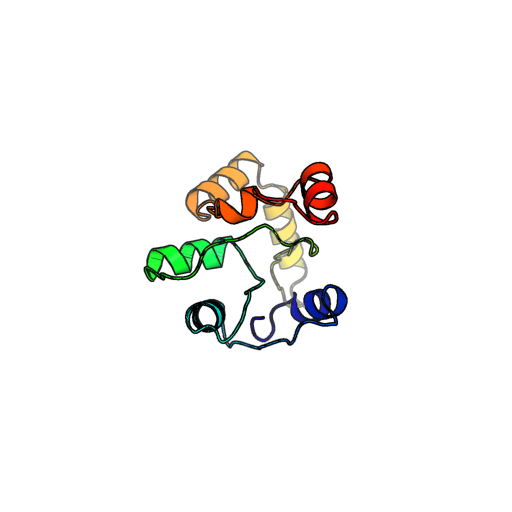A . ALA A 1 91 ? -9.939 3.390 20.271 1.00 96.31 91 ALA A CA 1
ATOM 702 C C . ALA A 1 91 ? -8.732 3.792 19.400 1.00 96.31 91 ALA A C 1
ATOM 704 O O . ALA A 1 91 ? -7.597 3.876 19.884 1.00 96.31 91 ALA A O 1
ATOM 705 N N . LEU A 1 92 ? -8.970 4.097 18.121 1.00 95.12 92 LEU A N 1
ATOM 706 C CA . LEU A 1 92 ? -7.939 4.580 17.209 1.00 95.12 92 LEU A CA 1
ATOM 707 C C . LEU A 1 92 ? -7.397 5.938 17.641 1.00 95.12 92 LEU A C 1
ATOM 709 O O . LEU A 1 92 ? -6.186 6.135 17.571 1.00 95.12 92 LEU A O 1
ATOM 713 N N . ALA A 1 93 ? -8.240 6.859 18.107 1.00 95.38 93 ALA A N 1
ATOM 714 C CA . ALA A 1 93 ? -7.820 8.166 18.607 1.00 95.38 93 ALA A CA 1
ATOM 715 C C . ALA A 1 93 ? -6.999 8.051 19.901 1.00 95.38 93 ALA A C 1
ATOM 717 O O . ALA A 1 93 ? -5.990 8.737 20.052 1.00 95.38 93 ALA A O 1
ATOM 718 N N . ALA A 1 94 ? -7.372 7.130 20.793 1.00 97.25 94 ALA A N 1
ATOM 719 C CA . ALA A 1 94 ? -6.667 6.874 22.048 1.00 97.25 94 ALA A CA 1
ATOM 720 C C . ALA A 1 94 ? -5.306 6.171 21.870 1.00 97.25 94 ALA A C 1
ATOM 722 O O . ALA A 1 94 ? -4.510 6.120 22.807 1.00 97.25 94 ALA A O 1
ATOM 723 N N . THR A 1 95 ? -5.012 5.632 20.682 1.00 96.31 95 THR A N 1
ATOM 724 C CA . THR A 1 95 ? -3.722 4.986 20.405 1.00 96.31 95 THR A CA 1
ATOM 725 C C . THR A 1 95 ? -2.600 6.031 20.390 1.00 96.31 95 THR A C 1
ATOM 727 O O . THR A 1 95 ? -2.591 6.954 19.570 1.00 96.31 95 THR A O 1
ATOM 730 N N . SER A 1 96 ? -1.621 5.888 21.282 1.00 97.38 96 SER A N 1
ATOM 731 C CA . SER A 1 96 ? -0.494 6.825 21.381 1.00 97.38 96 SER A CA 1
ATOM 732 C C . SER A 1 96 ? 0.446 6.728 20.175 1.00 97.38 96 SER A C 1
ATOM 734 O O . SER A 1 96 ? 0.519 5.692 19.511 1.00 97.38 96 SER A O 1
ATOM 736 N N . GLN A 1 97 ? 1.221 7.785 19.910 1.00 96.50 97 GLN A N 1
ATOM 737 C CA . GLN A 1 97 ? 2.208 7.773 18.824 1.00 96.50 97 GLN A CA 1
ATOM 738 C C . GLN A 1 97 ? 3.221 6.629 18.989 1.00 96.50 97 GLN A C 1
ATOM 740 O O . GLN A 1 97 ? 3.467 5.900 18.038 1.00 96.50 97 GLN A O 1
ATOM 745 N N . ALA A 1 98 ? 3.699 6.381 20.213 1.00 97.94 98 ALA A N 1
ATOM 746 C CA . ALA A 1 98 ? 4.625 5.284 20.496 1.00 97.94 98 ALA A CA 1
ATOM 747 C C . ALA A 1 98 ? 4.042 3.901 20.147 1.00 97.94 98 ALA A C 1
ATOM 749 O O . ALA A 1 98 ? 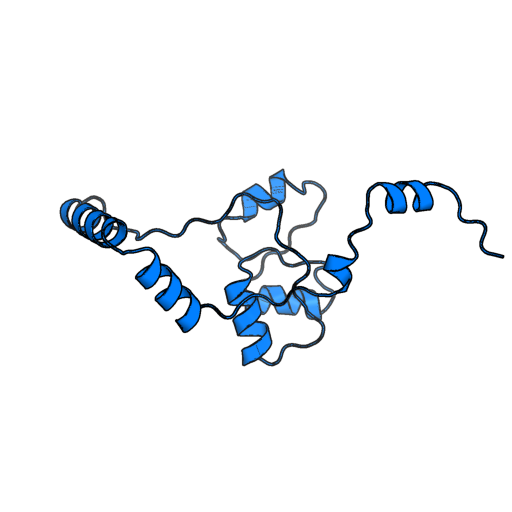4.751 3.040 19.631 1.00 97.94 98 ALA A O 1
ATOM 750 N N . GLN A 1 99 ? 2.742 3.681 20.383 1.00 97.62 99 GLN A N 1
ATOM 751 C CA . GLN A 1 99 ? 2.072 2.440 19.980 1.00 97.62 99 GLN A CA 1
ATOM 752 C C . GLN A 1 99 ? 1.950 2.329 18.457 1.00 97.62 99 GLN A C 1
ATOM 754 O O . GLN A 1 99 ? 2.155 1.245 17.911 1.00 97.62 99 GLN A O 1
ATOM 759 N N . ARG A 1 100 ? 1.645 3.435 17.764 1.00 95.44 100 ARG A N 1
ATOM 760 C CA . ARG A 1 100 ? 1.607 3.470 16.291 1.00 95.44 100 ARG A CA 1
ATOM 761 C C . ARG A 1 100 ? 2.980 3.161 15.702 1.00 95.44 100 ARG A C 1
ATOM 763 O O . ARG A 1 100 ? 3.072 2.332 14.801 1.00 95.44 100 ARG A O 1
ATOM 770 N N . ASP A 1 101 ? 4.031 3.758 16.252 1.00 95.56 101 ASP A N 1
ATOM 771 C CA . ASP A 1 101 ? 5.408 3.544 15.812 1.00 95.56 101 ASP A CA 1
ATOM 772 C C . ASP A 1 101 ? 5.845 2.093 16.049 1.00 95.56 101 ASP A C 1
ATOM 774 O O . ASP A 1 101 ? 6.410 1.467 15.157 1.00 95.56 101 ASP A O 1
ATOM 778 N N . ALA A 1 102 ? 5.508 1.513 17.205 1.00 96.75 102 ALA A N 1
ATOM 779 C CA . ALA A 1 102 ? 5.772 0.105 17.497 1.00 96.75 102 ALA A CA 1
ATOM 780 C C . ALA A 1 102 ? 5.038 -0.849 16.534 1.00 96.75 102 ALA A C 1
ATOM 782 O O . ALA A 1 102 ? 5.611 -1.848 16.095 1.00 96.75 102 ALA A O 1
ATOM 783 N N . LEU A 1 103 ? 3.785 -0.549 16.169 1.00 94.94 103 LEU A N 1
ATOM 784 C CA . LEU A 1 103 ? 3.050 -1.322 15.161 1.00 94.94 103 LEU A CA 1
ATOM 785 C C . LEU A 1 103 ? 3.702 -1.200 13.780 1.00 94.94 103 LEU A C 1
ATOM 787 O O . LEU A 1 103 ? 3.872 -2.215 13.104 1.00 94.94 103 LEU A O 1
ATOM 791 N N . ALA A 1 104 ? 4.103 0.010 13.384 1.00 92.88 104 ALA A N 1
ATOM 792 C CA . ALA A 1 104 ? 4.793 0.244 12.122 1.00 92.88 104 ALA A CA 1
ATOM 793 C C . ALA A 1 104 ? 6.126 -0.515 12.070 1.00 92.88 104 ALA A C 1
ATOM 795 O O . ALA A 1 104 ? 6.359 -1.263 11.132 1.00 92.88 104 ALA A O 1
ATOM 796 N N . GLN A 1 105 ? 6.959 -0.422 13.106 1.00 93.75 105 GLN A N 1
ATOM 797 C CA . GLN A 1 105 ? 8.240 -1.135 13.168 1.00 93.75 105 GLN A CA 1
ATOM 798 C C . GLN A 1 105 ? 8.080 -2.657 13.122 1.00 93.75 105 GLN A C 1
ATOM 800 O O . GLN A 1 105 ? 8.924 -3.349 12.559 1.00 93.75 105 GLN A O 1
ATOM 805 N N . ARG A 1 106 ? 7.003 -3.187 13.710 1.00 94.38 106 ARG A N 1
ATOM 806 C CA . ARG A 1 106 ? 6.740 -4.628 13.730 1.00 94.38 106 ARG A CA 1
ATOM 807 C C . ARG A 1 106 ? 6.271 -5.169 12.380 1.00 94.38 106 ARG A C 1
ATOM 809 O O . ARG A 1 106 ? 6.629 -6.292 12.037 1.00 94.38 106 ARG A O 1
ATOM 816 N N . TRP A 1 107 ? 5.425 -4.426 11.668 1.00 91.75 107 TRP A N 1
ATOM 817 C CA . TRP A 1 107 ? 4.700 -4.945 10.501 1.00 91.75 107 TRP A CA 1
ATOM 818 C C . TRP A 1 107 ? 5.122 -4.335 9.166 1.00 91.75 107 TRP A C 1
ATOM 820 O O . TRP A 1 107 ? 4.864 -4.931 8.125 1.00 91.75 107 TRP A O 1
ATOM 830 N N . LEU A 1 108 ? 5.744 -3.158 9.175 1.00 92.31 108 LEU A N 1
ATOM 831 C CA . LEU A 1 108 ? 6.082 -2.409 7.973 1.00 92.31 108 LEU A CA 1
ATOM 832 C C . LEU A 1 108 ? 7.596 -2.375 7.790 1.00 92.31 108 LEU A C 1
ATOM 834 O O . LEU A 1 108 ? 8.296 -1.545 8.372 1.00 92.31 108 LEU A O 1
ATOM 838 N N . SER A 1 109 ? 8.105 -3.263 6.936 1.00 91.62 109 SER A N 1
ATOM 839 C CA . SER A 1 109 ? 9.491 -3.181 6.479 1.00 91.62 109 SER A CA 1
ATOM 840 C C . SER A 1 109 ? 9.711 -1.856 5.738 1.00 91.62 109 SER A C 1
ATOM 842 O O . SER A 1 109 ? 8.977 -1.574 4.787 1.00 91.62 109 SER A O 1
ATOM 844 N N . PRO A 1 110 ? 10.689 -1.028 6.148 1.00 91.44 110 PRO A N 1
ATOM 845 C CA . PRO A 1 110 ? 10.946 0.248 5.494 1.00 91.44 110 PRO A CA 1
ATOM 846 C C . PRO A 1 110 ? 11.236 0.069 3.993 1.00 91.44 110 PRO A C 1
ATOM 848 O O . PRO A 1 110 ? 12.077 -0.759 3.638 1.00 91.44 110 PRO A O 1
ATOM 851 N N . PRO A 1 111 ? 10.589 0.842 3.102 1.00 91.75 111 PRO A N 1
ATOM 852 C CA . PRO A 1 111 ? 10.863 0.776 1.675 1.00 91.75 111 PRO A CA 1
ATOM 853 C C . PRO A 1 111 ? 12.305 1.188 1.363 1.00 91.75 111 PRO A C 1
ATOM 855 O O . PRO A 1 111 ? 12.751 2.274 1.745 1.00 91.75 111 PRO A O 1
ATOM 858 N N . HIS A 1 112 ? 13.026 0.339 0.632 1.00 89.38 112 HIS A N 1
ATOM 859 C CA . HIS A 1 112 ? 14.380 0.626 0.160 1.00 89.38 112 HIS A CA 1
ATOM 860 C C . HIS A 1 112 ? 14.337 1.193 -1.262 1.00 89.38 112 HIS A C 1
ATOM 862 O O . HIS A 1 112 ? 14.145 0.462 -2.232 1.00 89.38 112 HIS A O 1
ATOM 868 N N . TRP A 1 113 ? 14.509 2.510 -1.385 1.00 89.44 113 TRP A N 1
ATOM 869 C CA . TRP A 1 113 ? 14.515 3.209 -2.672 1.00 89.44 113 TRP A CA 1
ATOM 870 C C . TRP A 1 113 ? 15.830 2.992 -3.428 1.00 89.44 113 TRP A C 1
ATOM 872 O O . TRP A 1 113 ? 16.913 3.050 -2.844 1.00 89.44 113 TRP A O 1
ATOM 882 N N . SER A 1 114 ? 15.737 2.770 -4.736 1.00 84.69 114 SER A N 1
ATOM 883 C CA . SER A 1 114 ? 16.895 2.586 -5.614 1.00 84.69 114 SER A CA 1
ATOM 884 C C . SER A 1 114 ? 17.755 3.851 -5.717 1.00 84.69 114 SER A C 1
ATOM 886 O O . SER A 1 114 ? 17.254 4.977 -5.715 1.00 84.69 114 SER A O 1
ATOM 888 N N . ALA A 1 115 ? 19.069 3.668 -5.883 1.00 69.88 115 ALA A N 1
ATOM 889 C CA . ALA A 1 115 ? 20.015 4.772 -6.059 1.00 69.88 115 ALA A CA 1
ATOM 890 C C . ALA A 1 115 ? 19.711 5.620 -7.308 1.00 69.88 115 ALA A C 1
ATOM 892 O O . ALA A 1 115 ? 19.841 6.841 -7.284 1.00 69.88 115 ALA A O 1
ATOM 893 N N . SER A 1 116 ? 19.206 5.004 -8.380 1.00 62.28 116 SER A N 1
ATOM 894 C CA . SER A 1 116 ? 18.759 5.710 -9.587 1.00 62.28 116 SER A CA 1
ATOM 895 C C . SER A 1 116 ? 17.635 6.714 -9.315 1.00 62.28 116 SER A C 1
ATOM 897 O O . SER A 1 116 ? 17.529 7.719 -10.010 1.00 62.28 116 SER A O 1
ATOM 899 N N . ALA A 1 117 ? 16.820 6.494 -8.284 1.00 57.19 117 ALA A N 1
ATOM 900 C CA . ALA A 1 117 ? 15.816 7.461 -7.866 1.00 57.19 117 ALA A CA 1
ATOM 901 C C . ALA A 1 117 ? 16.361 8.580 -6.972 1.00 57.19 117 ALA A C 1
ATOM 903 O O . ALA A 1 117 ? 15.770 9.658 -6.917 1.00 57.19 117 ALA A O 1
ATOM 904 N N . GLN A 1 118 ? 17.495 8.346 -6.308 1.00 54.03 118 GLN A N 1
ATOM 905 C CA . GLN A 1 118 ? 18.251 9.378 -5.592 1.00 54.03 118 GLN A CA 1
ATOM 906 C C . GLN A 1 118 ? 18.991 10.303 -6.575 1.00 54.03 118 GLN A C 1
ATOM 908 O O . GLN A 1 118 ? 19.227 11.463 -6.261 1.00 54.03 118 GLN A O 1
ATOM 913 N N . LEU A 1 119 ? 19.270 9.819 -7.793 1.00 56.88 119 LEU A N 1
ATOM 914 C CA . LEU A 1 119 ? 19.862 10.563 -8.913 1.00 56.88 119 LEU A CA 1
ATOM 915 C C . LEU A 1 119 ? 18.836 11.377 -9.726 1.00 56.88 119 LEU A C 1
ATOM 917 O O . LEU A 1 119 ? 19.068 11.690 -10.896 1.00 56.88 119 LEU A O 1
ATOM 921 N N . ALA A 1 120 ? 17.686 11.733 -9.144 1.00 59.72 120 ALA A N 1
ATOM 922 C CA . ALA A 1 120 ? 16.768 12.667 -9.784 1.00 59.72 120 ALA A CA 1
ATOM 923 C C . ALA A 1 120 ? 17.485 14.010 -9.987 1.00 59.72 120 ALA A C 1
ATOM 925 O O . ALA A 1 120 ? 17.669 14.761 -9.033 1.00 59.72 120 ALA A O 1
ATOM 926 N N . LEU A 1 121 ? 17.878 14.286 -11.236 1.00 60.25 121 LEU A N 1
ATOM 927 C CA . LEU A 1 121 ? 18.648 1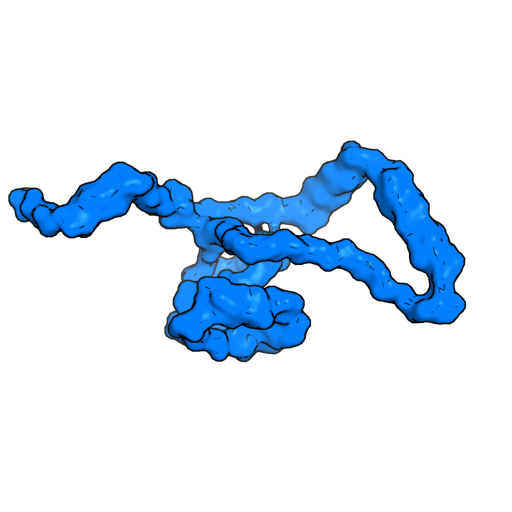5.468 -11.625 1.00 60.25 121 LEU A CA 1
ATOM 928 C C . LEU A 1 121 ? 18.104 16.726 -10.937 1.00 60.25 121 LEU A C 1
ATOM 930 O O . LEU A 1 121 ? 16.914 17.062 -11.060 1.00 60.25 121 LEU A O 1
ATOM 934 N N . SER A 1 122 ? 18.981 17.437 -10.240 1.00 64.75 122 SER A N 1
ATOM 935 C CA . SER A 1 122 ? 18.719 18.777 -9.734 1.00 64.75 122 SER A CA 1
ATOM 936 C C . SER A 1 122 ? 18.308 19.706 -10.883 1.00 64.75 122 SER A C 1
ATOM 938 O O . SER A 1 122 ? 18.577 19.449 -12.060 1.00 64.75 122 SER A O 1
ATOM 940 N N . GLN A 1 123 ? 17.648 20.827 -10.572 1.00 60.69 123 GLN A N 1
ATOM 941 C CA . GLN A 1 123 ? 17.308 21.814 -11.608 1.00 60.69 123 GLN A CA 1
ATOM 942 C C . GLN A 1 123 ? 18.551 22.333 -12.350 1.00 60.69 123 GLN A C 1
ATOM 944 O O . GLN A 1 123 ? 18.456 22.675 -13.526 1.00 60.69 123 GLN A O 1
ATOM 949 N N . ALA A 1 124 ? 19.708 22.365 -11.681 1.00 66.75 124 ALA A N 1
ATOM 950 C CA . ALA A 1 124 ? 20.976 22.726 -12.299 1.00 66.75 124 ALA A CA 1
ATOM 951 C C . ALA A 1 124 ? 21.424 21.667 -13.318 1.00 66.75 124 ALA A C 1
ATOM 953 O O . ALA A 1 124 ? 21.732 22.012 -14.454 1.00 66.75 124 ALA A O 1
ATOM 954 N N . GLU A 1 125 ? 21.378 20.383 -12.960 1.00 68.88 125 GLU A N 1
ATOM 955 C CA . GLU A 1 125 ? 21.775 19.288 -13.854 1.00 68.88 125 GLU A CA 1
ATOM 956 C C . GLU A 1 125 ? 20.824 19.136 -15.048 1.00 68.88 125 GLU A C 1
ATOM 958 O O . GLU A 1 125 ? 21.276 18.933 -16.172 1.00 68.88 125 GLU A O 1
ATOM 963 N N . LYS A 1 126 ? 19.512 19.328 -14.854 1.00 72.12 126 LYS A N 1
ATOM 964 C CA . LYS A 1 126 ? 18.546 19.356 -15.968 1.00 72.12 126 LYS A CA 1
ATOM 965 C C . LYS A 1 126 ? 18.868 20.459 -16.974 1.00 72.12 126 LYS A C 1
ATOM 967 O O . LYS A 1 126 ? 18.868 20.205 -18.172 1.00 72.12 126 LYS A O 1
ATOM 972 N N . ARG A 1 127 ? 19.208 21.656 -16.485 1.00 72.44 127 ARG A N 1
ATOM 973 C CA . ARG A 1 127 ? 19.564 22.810 -17.323 1.00 72.44 127 ARG A CA 1
ATOM 974 C C . ARG A 1 127 ? 20.868 22.592 -18.101 1.00 72.44 127 ARG A C 1
ATOM 976 O O . ARG A 1 127 ? 21.015 23.120 -19.197 1.00 72.44 127 ARG A O 1
ATOM 983 N N . VAL A 1 128 ? 21.798 21.804 -17.556 1.00 75.50 128 VAL A N 1
ATOM 984 C CA . VAL A 1 128 ? 23.033 21.404 -18.253 1.00 75.50 128 VAL A CA 1
ATOM 985 C C . VAL A 1 128 ? 22.737 20.420 -19.389 1.00 75.50 128 VAL A C 1
ATOM 987 O O . VAL A 1 128 ? 23.318 20.555 -20.459 1.00 75.50 128 VAL A O 1
ATOM 990 N N . LEU A 1 129 ? 21.808 19.479 -19.197 1.00 71.94 129 LEU A N 1
ATOM 991 C CA . LEU A 1 129 ? 21.413 18.509 -20.231 1.00 71.94 129 LEU A CA 1
ATOM 992 C C . LEU A 1 129 ? 20.508 19.093 -21.331 1.00 71.94 129 LEU A C 1
ATOM 994 O O . LEU A 1 129 ? 20.401 18.508 -22.405 1.00 71.94 129 LEU A O 1
ATOM 998 N N . GLU A 1 130 ? 19.858 20.234 -21.084 1.00 71.75 130 GLU A N 1
ATOM 999 C CA . GLU A 1 130 ? 19.102 20.990 -22.098 1.00 71.75 130 GLU A CA 1
ATOM 1000 C C . GLU A 1 130 ? 20.015 21.689 -23.120 1.00 71.75 130 GLU A C 1
ATOM 1002 O O . GLU A 1 130 ? 19.565 22.067 -24.202 1.00 71.75 130 GLU A O 1
ATOM 1007 N N . GLN A 1 131 ? 21.301 21.848 -22.800 1.00 65.94 131 GLN A N 1
ATOM 1008 C CA . GLN A 1 131 ? 22.308 22.337 -23.734 1.00 65.94 131 GLN A CA 1
ATOM 1009 C C . GLN A 1 131 ? 23.030 21.142 -24.373 1.00 65.94 131 GLN A C 1
ATOM 1011 O O . GLN A 1 131 ? 23.323 20.168 -23.679 1.00 65.94 131 GLN A O 1
ATOM 1016 N N . PRO A 1 132 ? 23.345 21.177 -25.683 1.00 58.59 132 PRO A N 1
ATOM 1017 C CA . PRO A 1 132 ? 24.072 20.091 -26.323 1.00 58.59 132 PRO A CA 1
ATOM 1018 C C . PRO A 1 132 ? 25.448 19.945 -25.667 1.00 58.59 132 PRO A C 1
ATOM 1020 O O . PRO A 1 132 ? 26.323 20.802 -25.819 1.00 58.59 132 PRO A O 1
ATOM 1023 N N . LEU A 1 133 ? 25.625 18.855 -24.921 1.00 57.66 133 LEU A N 1
ATOM 1024 C CA . LEU A 1 133 ? 26.889 18.508 -24.289 1.00 57.66 133 LEU A CA 1
ATOM 1025 C C . LEU A 1 133 ? 27.939 18.280 -25.378 1.00 57.66 133 LEU A C 1
ATOM 1027 O O . LEU A 1 133 ? 27.883 17.303 -26.124 1.00 57.66 133 LEU A O 1
ATOM 1031 N N . LYS A 1 134 ? 28.922 19.179 -25.461 1.00 58.59 134 LYS A N 1
ATOM 1032 C CA . LYS A 1 134 ? 30.166 18.895 -26.176 1.00 58.59 134 LYS A CA 1
ATOM 1033 C C . LYS A 1 134 ? 31.002 17.988 -25.286 1.00 58.59 134 LYS A C 1
ATOM 1035 O O . LYS A 1 134 ? 31.673 18.468 -24.377 1.00 58.59 134 LYS A O 1
ATOM 1040 N N . ILE A 1 135 ? 30.912 16.687 -25.527 1.00 51.84 135 ILE A N 1
ATOM 1041 C CA . ILE A 1 135 ? 31.831 15.714 -24.942 1.00 51.84 135 ILE A CA 1
ATOM 1042 C C . ILE A 1 135 ? 33.010 15.591 -25.907 1.00 51.84 135 ILE A C 1
ATOM 1044 O O . ILE A 1 135 ? 32.810 15.289 -27.085 1.00 51.84 135 ILE A O 1
ATOM 1048 N N . GLY A 1 136 ? 34.199 15.941 -25.417 1.00 49.19 136 GLY A N 1
ATOM 1049 C CA . GLY A 1 136 ? 35.478 15.734 -26.096 1.00 49.19 136 GLY A CA 1
ATOM 1050 C C . GLY A 1 136 ? 36.141 14.444 -25.650 1.00 49.19 136 GLY A C 1
ATOM 1051 O O . GLY A 1 136 ? 35.781 13.955 -24.554 1.00 49.19 136 GLY A O 1
#

Sequence (136 aa):
IEQDFLTGPQVRARFPRARQLVASDTLSALQLVIDDKADVYIGNAFVATELIASRRLQGVALLRPSDLPPERLHFGIPNSKQPLAEALDLALAATSQAQRDALAQRWLSPPHWSASAQLALSQAEKRVLEQPLKIG

Radius of gyration: 19.83 Å; chains: 1; bounding box: 62×37×48 Å